Protein AF-A0A820P0N3-F1 (afdb_monomer)

Organism: NCBI:txid392033

Mean predicted aligned error: 13.95 Å

Nearest PDB structures (foldseek):
  6dww-assembly1_A  TM=9.490E-01  e=7.074E-04  Musca domestica
  2bw3-assembly1_B-2  TM=9.538E-01  e=9.390E-04  Musca domestica
  4d1q-assembly1_A-2  TM=9.540E-01  e=1.654E-03  Musca domestica
  2bw3-assembly1_A  TM=9.750E-01  e=3.605E-03  Musca domestica

Foldseek 3Di:
DDDDDDDDDDDDPDPDPPPDDVVVVVPDPPPDPDDVVVVVVVVVVLVCCCVVVVHDSCVCVDPVNVVVVVVVVVCCVVVNDPDDVVVVDDDVVVVVVPDD

InterPro domains:
  IPR018473 Hermes trasposase, DNA-binding domain [PF10683] (39-94)

Solvent-accessible surface area (backbone atoms only — not comparable to full-atom values): 6672 Å² total; per-residue (Å²): 136,86,80,81,81,81,78,88,74,77,86,74,92,62,81,78,74,77,75,74,56,72,67,79,76,50,77,70,82,70,84,78,76,78,52,69,71,55,54,52,52,50,52,55,48,51,53,48,51,25,66,76,70,73,43,64,78,65,53,73,73,33,68,69,47,51,53,50,50,52,53,52,51,50,47,39,72,74,70,42,87,84,63,61,62,79,78,73,49,77,57,70,70,57,54,70,74,66,69,128

Radius of gyration: 27.06 Å; Cα contacts (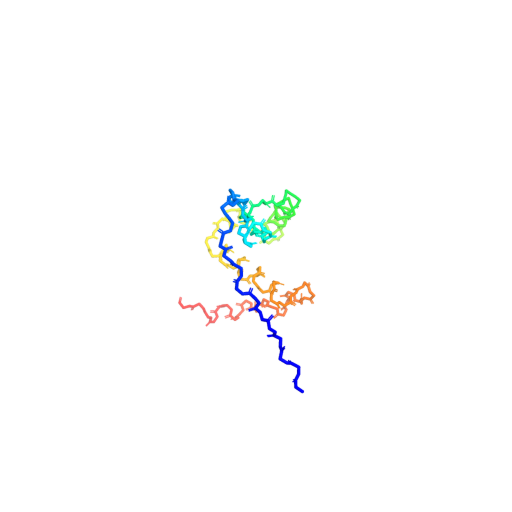8 Å, |Δi|>4): 18; chains: 1; bounding box: 73×29×67 Å

Structure (mmCIF, N/CA/C/O backbone):
data_AF-A0A820P0N3-F1
#
_entry.id   AF-A0A820P0N3-F1
#
loop_
_atom_site.group_PDB
_atom_site.id
_atom_site.type_symbol
_atom_site.label_atom_id
_atom_site.label_alt_id
_atom_site.label_comp_id
_atom_site.label_asym_id
_atom_site.label_entity_id
_atom_site.label_seq_id
_atom_site.pdbx_PDB_ins_code
_atom_site.Cartn_x
_atom_site.Cartn_y
_atom_site.Cartn_z
_atom_site.occupancy
_atom_site.B_iso_or_equiv
_atom_site.auth_seq_id
_atom_site.auth_comp_id
_atom_site.auth_asym_id
_atom_site.auth_atom_id
_atom_site.pdbx_PDB_model_num
ATOM 1 N N . MET A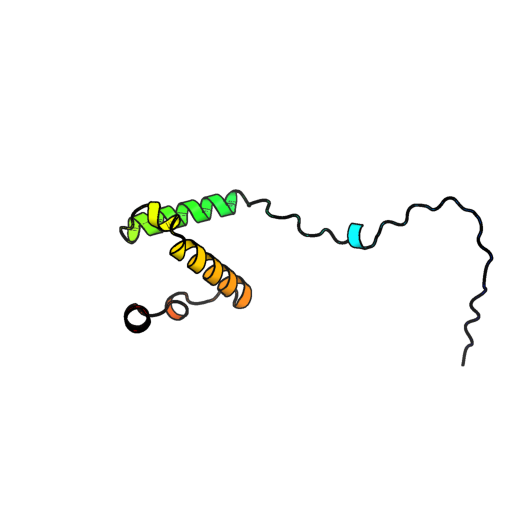 1 1 ? -35.008 9.530 55.395 1.00 44.59 1 MET A N 1
ATOM 2 C CA . MET A 1 1 ? -35.049 8.357 54.496 1.00 44.59 1 MET A CA 1
ATOM 3 C C . MET A 1 1 ? -36.428 8.302 53.863 1.00 44.59 1 MET A C 1
ATOM 5 O O . MET A 1 1 ? -37.377 7.867 54.498 1.00 44.59 1 MET A O 1
ATOM 9 N N . THR A 1 2 ? -36.577 8.871 52.670 1.00 49.28 2 THR A N 1
ATOM 10 C CA . THR A 1 2 ? -37.851 8.895 51.944 1.00 49.28 2 THR A CA 1
ATOM 11 C C . THR A 1 2 ? -38.047 7.557 51.239 1.00 49.28 2 THR A C 1
ATOM 13 O O . THR A 1 2 ? -37.331 7.223 50.300 1.00 49.28 2 THR A O 1
ATOM 16 N N . HIS A 1 3 ? -38.996 6.763 51.730 1.00 50.50 3 HIS A N 1
ATOM 17 C CA . HIS A 1 3 ? -39.395 5.511 51.099 1.00 50.50 3 HIS A CA 1
ATOM 18 C C . HIS A 1 3 ? -40.172 5.825 49.817 1.00 50.50 3 HIS A C 1
ATOM 20 O O . HIS A 1 3 ? -41.305 6.300 49.868 1.00 50.50 3 HIS A O 1
ATOM 26 N N . HIS A 1 4 ? -39.565 5.576 48.657 1.00 56.34 4 HIS A N 1
ATOM 27 C CA . HIS A 1 4 ? -40.274 5.651 47.384 1.00 56.34 4 HIS A CA 1
ATOM 28 C C . HIS A 1 4 ? -41.178 4.424 47.236 1.00 56.34 4 HIS A C 1
ATOM 30 O O . HIS A 1 4 ? -40.712 3.299 47.067 1.00 56.34 4 HIS A O 1
ATOM 36 N N . ASN A 1 5 ? -42.487 4.652 47.340 1.00 59.81 5 ASN A N 1
ATOM 37 C CA . ASN A 1 5 ? -43.510 3.623 47.228 1.00 59.81 5 ASN A CA 1
ATOM 38 C C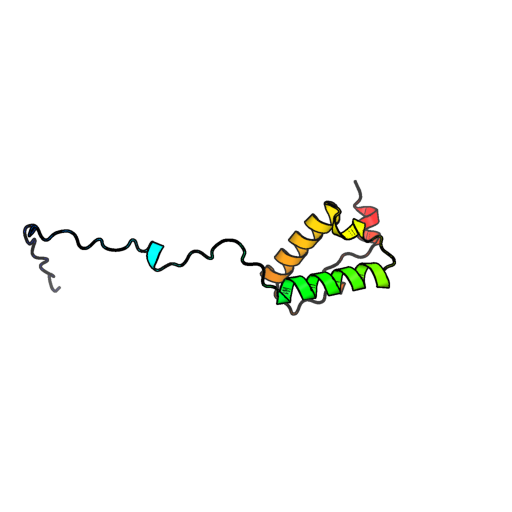 . ASN A 1 5 ? -43.830 3.388 45.741 1.00 59.81 5 ASN A C 1
ATOM 40 O O . ASN A 1 5 ? -44.532 4.182 45.115 1.00 59.81 5 ASN A O 1
ATOM 44 N N . CYS A 1 6 ? -43.275 2.328 45.151 1.00 52.19 6 CYS A N 1
ATOM 45 C CA . CYS A 1 6 ? -43.576 1.949 43.773 1.00 52.19 6 CYS A CA 1
ATOM 46 C C . CYS A 1 6 ? -44.876 1.128 43.751 1.00 52.19 6 CYS A C 1
ATOM 48 O O . CYS A 1 6 ? -44.900 -0.032 44.168 1.00 52.19 6 CYS A O 1
ATOM 50 N N . SER A 1 7 ? -45.973 1.751 43.310 1.00 55.66 7 SER A N 1
ATOM 51 C CA . SER A 1 7 ? -47.289 1.111 43.216 1.00 55.66 7 SER A CA 1
ATOM 52 C C . SER A 1 7 ? -47.314 0.080 42.083 1.00 55.66 7 SER A C 1
ATOM 54 O O . SER A 1 7 ? -47.081 0.409 40.918 1.00 55.66 7 SER A O 1
ATOM 56 N N . LYS A 1 8 ? -47.609 -1.181 42.415 1.00 54.25 8 LYS A N 1
ATOM 57 C CA . LYS A 1 8 ? -47.796 -2.273 41.448 1.00 54.25 8 LYS A CA 1
ATOM 58 C C . LYS A 1 8 ? -49.167 -2.136 40.775 1.00 54.25 8 LYS A C 1
ATOM 60 O O . LYS A 1 8 ? -50.148 -2.705 41.250 1.00 54.25 8 LYS A O 1
ATOM 65 N N . ASN A 1 9 ? -49.247 -1.403 39.668 1.00 56.47 9 ASN A N 1
ATOM 66 C CA . ASN A 1 9 ? -50.454 -1.390 38.837 1.00 56.47 9 ASN A CA 1
ATOM 67 C C . ASN A 1 9 ? -50.570 -2.697 38.023 1.00 56.47 9 ASN A C 1
ATOM 69 O O . ASN A 1 9 ? -49.600 -3.152 37.418 1.00 56.47 9 ASN A O 1
ATOM 73 N N . LYS A 1 10 ? -51.769 -3.303 38.033 1.00 57.53 10 LYS A N 1
ATOM 74 C CA . LYS A 1 10 ? -52.156 -4.478 37.224 1.00 57.53 10 LYS A CA 1
ATOM 75 C C . LYS A 1 10 ? -52.029 -4.179 35.717 1.00 57.53 10 LYS A C 1
ATOM 77 O O . LYS A 1 10 ? -52.200 -3.023 35.328 1.00 57.53 10 LYS A O 1
ATOM 82 N N . PRO A 1 11 ? -51.784 -5.191 34.859 1.00 49.59 11 PRO A N 1
ATOM 83 C CA . PRO A 1 11 ? -51.577 -4.956 33.439 1.00 49.59 11 PRO A CA 1
ATOM 84 C C . PRO A 1 11 ? -52.908 -4.581 32.780 1.00 49.59 11 PRO A C 1
ATOM 86 O O . PRO A 1 11 ? -53.829 -5.392 32.696 1.00 49.59 11 PRO A O 1
ATOM 89 N N . VAL A 1 12 ? -53.007 -3.336 32.319 1.00 51.00 12 VAL A N 1
ATOM 90 C CA . VAL A 1 12 ? -54.016 -2.930 31.341 1.00 51.00 12 VAL A CA 1
ATOM 91 C C . VAL A 1 12 ? -53.604 -3.556 30.013 1.00 51.00 12 VAL A C 1
ATOM 93 O O . VAL A 1 12 ? -52.482 -3.354 29.548 1.00 51.00 12 VAL A O 1
ATOM 96 N N . ALA A 1 13 ? -54.499 -4.350 29.427 1.00 53.91 13 ALA A N 1
ATOM 97 C CA . ALA A 1 13 ? -54.349 -4.909 28.091 1.00 53.91 13 ALA A CA 1
ATOM 98 C C . ALA A 1 13 ? -54.486 -3.789 27.049 1.00 53.91 13 ALA A C 1
ATOM 100 O O . ALA A 1 13 ? -55.509 -3.646 26.387 1.00 53.91 13 ALA A O 1
ATOM 101 N N . THR A 1 14 ? -53.449 -2.966 26.933 1.00 53.47 14 THR A N 1
ATOM 102 C CA . THR A 1 14 ? -53.264 -2.062 25.805 1.00 53.47 14 THR A CA 1
ATOM 103 C C . THR A 1 14 ? -52.355 -2.785 24.830 1.00 53.47 14 THR A C 1
ATOM 105 O O . THR A 1 14 ? -51.236 -3.161 25.182 1.00 53.47 14 THR A O 1
ATOM 108 N N . THR A 1 15 ? -52.862 -3.021 23.622 1.00 62.00 15 THR A N 1
ATOM 109 C CA . THR A 1 15 ? -52.133 -3.528 22.456 1.00 62.00 15 THR A CA 1
ATOM 110 C C . THR A 1 15 ? -50.691 -3.016 22.482 1.00 62.00 15 THR A C 1
ATOM 112 O O . THR A 1 15 ? -50.508 -1.797 22.559 1.00 62.00 15 THR A O 1
ATOM 115 N N . PRO A 1 16 ? -49.663 -3.885 22.475 1.00 51.91 16 PRO A N 1
ATOM 116 C CA . PRO A 1 16 ? -48.300 -3.427 22.667 1.00 51.91 16 PRO A CA 1
ATOM 117 C C . PRO A 1 16 ? -47.934 -2.541 21.482 1.00 51.91 16 PRO A C 1
ATOM 119 O O . PRO A 1 16 ? -47.760 -3.022 20.359 1.00 51.91 16 PRO A O 1
ATOM 122 N N . SER A 1 17 ? -47.819 -1.231 21.723 1.00 61.44 17 SER A N 1
ATOM 123 C CA . SER A 1 17 ? -47.055 -0.388 20.819 1.00 61.44 17 SER A CA 1
ATOM 124 C C . SER A 1 17 ? -45.665 -1.007 20.816 1.00 61.44 17 SER A C 1
ATOM 126 O O . SER A 1 17 ? -45.034 -1.191 21.857 1.00 61.44 17 SER A O 1
ATOM 128 N N . ARG A 1 18 ? -45.267 -1.521 19.654 1.00 69.44 18 ARG A N 1
ATOM 129 C CA . ARG A 1 18 ? -44.043 -2.294 19.485 1.00 69.44 18 ARG A CA 1
ATOM 130 C C . ARG A 1 18 ? -42.877 -1.372 19.827 1.00 69.44 18 ARG A C 1
ATOM 132 O O . ARG A 1 18 ? -42.424 -0.611 18.973 1.00 69.44 18 ARG A O 1
ATOM 139 N N . GLN A 1 19 ? -42.452 -1.384 21.088 1.00 75.38 19 GLN A N 1
ATOM 140 C CA . GLN A 1 19 ? -41.351 -0.565 21.559 1.00 75.38 19 GLN A CA 1
ATOM 141 C C . GLN A 1 19 ? -40.140 -0.986 20.737 1.00 75.38 19 GLN A C 1
ATOM 143 O O . GLN A 1 19 ? -39.766 -2.163 20.717 1.00 75.38 19 GLN A O 1
ATOM 148 N N . ARG A 1 20 ? -39.612 -0.057 19.936 1.00 77.31 20 ARG A N 1
ATOM 149 C CA . ARG A 1 20 ? -38.512 -0.397 19.043 1.00 77.31 20 ARG A CA 1
ATOM 150 C C . ARG A 1 20 ? -37.318 -0.790 19.910 1.00 77.31 20 ARG A C 1
ATOM 152 O O . ARG A 1 20 ? -37.024 -0.117 20.897 1.00 77.31 20 ARG A O 1
ATOM 159 N N . ALA A 1 21 ? -36.653 -1.887 19.556 1.00 84.00 21 ALA A N 1
ATOM 160 C CA . ALA A 1 21 ? -35.443 -2.311 20.249 1.00 84.00 21 ALA A CA 1
ATOM 161 C C . ALA A 1 21 ? -34.421 -1.164 20.245 1.00 84.00 21 ALA A C 1
ATOM 163 O O . ALA A 1 21 ? -34.341 -0.425 19.263 1.00 84.00 21 ALA A O 1
ATOM 164 N N . ILE A 1 22 ? -33.621 -1.014 21.304 1.00 77.50 22 ILE A N 1
ATOM 165 C CA . ILE A 1 22 ? -32.594 0.046 21.397 1.00 77.50 22 ILE A CA 1
ATOM 166 C C . ILE A 1 22 ? -31.655 0.015 20.177 1.00 77.50 22 ILE A C 1
ATOM 168 O O . ILE A 1 22 ? -31.277 1.061 19.655 1.00 77.50 22 ILE A O 1
ATOM 172 N N . SER A 1 23 ? -31.390 -1.179 19.635 1.00 73.62 23 SER A N 1
ATOM 173 C CA . SER A 1 23 ? -30.644 -1.390 18.388 1.00 73.62 23 SER A CA 1
ATOM 174 C C . SER A 1 23 ? -31.203 -0.647 17.170 1.00 73.62 23 SER A C 1
ATOM 176 O O . SER A 1 23 ? -30.463 -0.390 16.234 1.00 73.62 23 SER A O 1
ATOM 178 N N . SER A 1 24 ? -32.482 -0.270 17.163 1.00 77.06 24 SER A N 1
ATOM 179 C CA . SER A 1 24 ? -33.085 0.526 16.084 1.00 77.06 24 SER A CA 1
ATOM 180 C C . SER A 1 24 ? -32.725 2.015 16.132 1.00 77.06 24 SER A C 1
ATOM 182 O O . SER A 1 24 ? -32.902 2.707 15.133 1.00 77.06 24 SER A O 1
ATOM 184 N N . TYR A 1 25 ? -32.240 2.506 17.276 1.00 77.19 25 TYR A N 1
ATOM 185 C CA . TYR A 1 25 ? -31.724 3.868 17.448 1.00 77.19 25 TYR A CA 1
ATOM 186 C C . TYR A 1 25 ? -30.201 3.920 17.288 1.00 77.19 25 TYR A C 1
ATOM 188 O O . T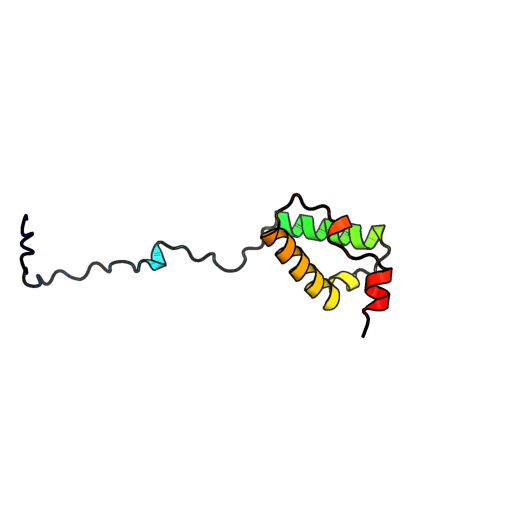YR A 1 25 ? -29.643 4.970 16.982 1.00 77.19 25 TYR A O 1
ATOM 196 N N . CYS A 1 26 ? -29.527 2.782 17.465 1.00 73.19 26 CYS A N 1
ATOM 197 C CA . CYS A 1 26 ? -28.117 2.619 17.152 1.00 73.19 26 CYS A CA 1
ATOM 198 C C . CYS A 1 26 ? -27.988 2.159 15.700 1.00 73.19 26 CYS A C 1
ATOM 200 O O . CYS A 1 26 ? -28.002 0.962 15.424 1.00 73.19 26 CYS A O 1
ATOM 202 N N . THR A 1 27 ? -27.860 3.098 14.763 1.00 67.44 27 THR A N 1
ATOM 203 C CA . THR A 1 27 ? -27.493 2.774 13.382 1.00 67.44 27 THR A CA 1
ATOM 204 C C . THR A 1 27 ? -26.158 2.035 13.416 1.00 67.44 27 THR A C 1
ATOM 206 O O . THR A 1 27 ? -25.108 2.650 13.600 1.00 67.44 27 THR A O 1
ATOM 209 N N . GLN A 1 28 ? -26.177 0.706 13.292 1.00 64.25 28 GLN A N 1
ATOM 210 C CA . GLN A 1 28 ? -24.948 -0.026 13.024 1.00 64.25 28 GLN A CA 1
ATOM 211 C C . GLN A 1 28 ? -24.393 0.543 11.714 1.00 64.25 28 GLN A C 1
ATOM 213 O O . GLN A 1 28 ? -25.168 0.664 10.759 1.00 64.25 28 GLN A O 1
ATOM 218 N N . PRO A 1 29 ? -23.113 0.954 11.649 1.00 60.81 29 PRO A N 1
ATOM 219 C CA . PRO A 1 29 ? -22.529 1.393 10.395 1.00 60.81 29 PRO A CA 1
ATOM 220 C C . PRO A 1 29 ? -22.664 0.234 9.411 1.00 60.81 29 PRO A C 1
ATOM 222 O O . PRO A 1 29 ? -22.006 -0.796 9.544 1.00 60.81 29 PRO A O 1
ATOM 225 N N . SER A 1 30 ? -23.597 0.376 8.470 1.00 55.97 30 SER A N 1
ATOM 226 C CA . SER A 1 30 ? -23.811 -0.597 7.413 1.00 55.97 30 SER A CA 1
ATOM 227 C C . SER A 1 30 ? -22.489 -0.767 6.685 1.00 55.97 30 SER A C 1
ATOM 229 O O . SER A 1 30 ? -21.892 0.228 6.264 1.00 55.97 30 SER A O 1
ATOM 231 N N . SER A 1 31 ? -22.044 -2.012 6.562 1.00 56.44 31 SER A N 1
ATOM 232 C CA . SER A 1 31 ? -20.885 -2.409 5.776 1.00 56.44 31 SER A CA 1
ATOM 233 C C . SER A 1 31 ? -20.790 -1.608 4.471 1.00 56.44 31 SER A C 1
ATOM 235 O O . SER A 1 31 ? -21.687 -1.657 3.629 1.00 56.44 31 SER A O 1
ATOM 237 N N . SER A 1 32 ? -19.694 -0.852 4.367 1.00 55.81 32 SER A N 1
ATOM 238 C CA . SER A 1 32 ? -19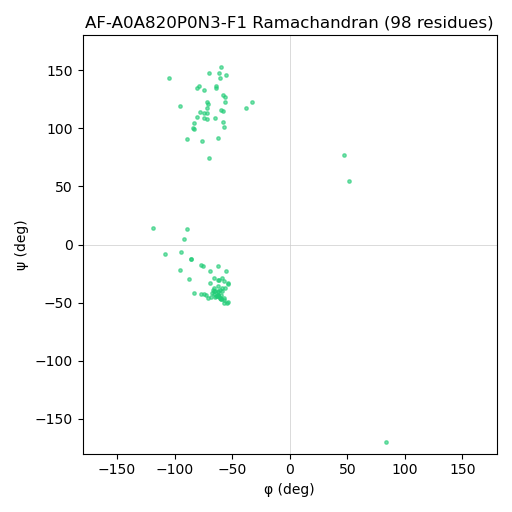.029 -0.410 3.137 1.00 55.81 32 SER A CA 1
ATOM 239 C C . SER A 1 32 ? -19.921 0.168 2.031 1.00 55.81 32 SER A C 1
ATOM 241 O O . SER A 1 32 ? -20.103 -0.443 0.980 1.00 55.81 32 SER A O 1
ATOM 243 N N . LYS A 1 33 ? -20.375 1.414 2.188 1.00 59.12 33 LYS A N 1
ATOM 244 C CA . LYS A 1 33 ? -20.481 2.285 1.009 1.00 59.12 33 LYS A CA 1
ATOM 245 C C . LYS A 1 33 ? -19.101 2.877 0.774 1.00 59.12 33 LYS A C 1
ATOM 247 O O . LYS A 1 33 ? -18.693 3.793 1.484 1.00 59.12 33 LYS A O 1
ATOM 252 N N . GLU A 1 34 ? -18.360 2.299 -0.167 1.00 62.31 34 GLU A N 1
ATOM 253 C CA . GLU A 1 34 ? -17.099 2.882 -0.613 1.00 62.31 34 GLU A CA 1
ATOM 254 C C . GLU A 1 34 ? -17.374 4.313 -1.091 1.00 62.31 34 GLU A C 1
ATOM 256 O O . GLU A 1 34 ? -18.248 4.549 -1.924 1.00 62.31 34 GLU A O 1
ATOM 261 N N . CYS A 1 35 ? -16.688 5.291 -0.502 1.00 79.81 35 CYS A N 1
ATOM 262 C CA . CYS A 1 35 ? -16.839 6.684 -0.897 1.00 79.81 35 CYS A CA 1
ATOM 263 C C . CYS A 1 35 ? -16.173 6.864 -2.273 1.00 79.81 35 CYS A C 1
ATOM 265 O O . CYS A 1 35 ? -14.952 6.694 -2.354 1.00 79.81 35 CYS A O 1
ATOM 267 N N . PRO A 1 36 ? -16.906 7.241 -3.342 1.00 86.69 36 PRO A N 1
ATOM 268 C CA . PRO A 1 36 ? -16.338 7.338 -4.692 1.00 86.69 36 PRO A CA 1
ATOM 269 C C . PRO A 1 36 ? -15.137 8.290 -4.777 1.00 86.69 36 PRO A C 1
ATOM 271 O O . PRO A 1 36 ? -14.192 8.068 -5.530 1.00 86.69 36 PRO A O 1
ATOM 274 N N . LEU A 1 37 ? -15.133 9.340 -3.948 1.00 90.50 37 LEU A N 1
ATOM 275 C CA . LEU A 1 37 ? -14.009 10.271 -3.838 1.00 90.50 37 LEU A CA 1
ATOM 276 C C . LEU A 1 37 ? -12.751 9.602 -3.271 1.00 90.50 37 LEU A C 1
ATOM 278 O O . LEU A 1 37 ? -11.645 9.912 -3.709 1.00 90.50 37 LEU A O 1
ATOM 282 N N . ILE A 1 38 ? -12.907 8.694 -2.305 1.00 90.62 38 ILE A N 1
ATOM 283 C CA . ILE A 1 38 ? -11.788 7.952 -1.717 1.00 90.62 38 ILE A CA 1
ATOM 284 C C . ILE A 1 38 ? -11.252 6.949 -2.734 1.00 90.62 38 ILE A C 1
ATOM 286 O O . ILE A 1 38 ? -10.047 6.929 -2.958 1.00 90.62 38 ILE A O 1
ATOM 290 N N . GLN A 1 39 ? -12.126 6.193 -3.405 1.00 92.50 39 GLN A N 1
ATOM 291 C CA . GLN A 1 39 ? -11.719 5.265 -4.468 1.00 92.50 39 GLN A CA 1
ATOM 292 C C . GLN A 1 39 ? -10.876 5.974 -5.531 1.00 92.50 39 GLN A C 1
ATOM 294 O O . GLN A 1 39 ? -9.772 5.531 -5.826 1.00 92.50 39 GLN A O 1
ATOM 299 N N . LYS A 1 40 ? -11.343 7.127 -6.031 1.00 96.19 40 LYS A N 1
ATOM 300 C CA . LYS A 1 40 ? -10.603 7.923 -7.018 1.00 96.19 40 LYS A CA 1
ATOM 301 C C . LYS A 1 40 ? -9.207 8.315 -6.520 1.00 96.19 40 LYS A C 1
ATOM 303 O O . LYS A 1 40 ? -8.232 8.150 -7.247 1.00 96.19 40 LYS A O 1
ATOM 308 N N . ARG A 1 41 ? -9.097 8.793 -5.275 1.00 95.75 41 ARG A N 1
ATOM 309 C CA . ARG A 1 41 ? -7.803 9.153 -4.667 1.00 95.75 41 ARG A CA 1
ATOM 310 C C . ARG A 1 41 ? -6.869 7.951 -4.541 1.00 95.75 41 ARG A C 1
ATOM 312 O O . ARG A 1 41 ? -5.677 8.089 -4.798 1.00 95.75 41 ARG A O 1
ATOM 319 N N . ILE A 1 42 ? -7.399 6.787 -4.165 1.00 96.00 42 ILE A N 1
ATOM 320 C CA . ILE A 1 42 ? -6.621 5.546 -4.093 1.00 96.00 42 ILE A CA 1
ATOM 321 C C . ILE A 1 42 ? -6.143 5.134 -5.486 1.00 96.00 42 ILE A C 1
ATOM 323 O O . ILE A 1 42 ? -4.962 4.846 -5.648 1.00 96.00 42 ILE A O 1
ATOM 327 N N . THR A 1 43 ? -7.002 5.186 -6.506 1.00 97.38 43 THR A N 1
ATOM 328 C CA . THR A 1 43 ? -6.607 4.901 -7.893 1.00 97.38 43 THR A CA 1
ATOM 329 C C . THR A 1 43 ? -5.473 5.817 -8.352 1.00 97.38 43 THR A C 1
ATOM 331 O O . THR A 1 43 ? -4.466 5.332 -8.862 1.00 97.38 43 THR A O 1
ATOM 334 N N . GLU A 1 44 ? -5.584 7.128 -8.128 1.00 98.12 44 GLU A N 1
ATOM 335 C CA . GLU A 1 44 ? -4.528 8.091 -8.470 1.00 98.12 44 GLU A CA 1
ATOM 336 C C . GLU A 1 44 ? -3.214 7.809 -7.722 1.00 98.12 44 GLU A C 1
ATOM 338 O O . GLU A 1 44 ? -2.133 7.929 -8.303 1.00 98.12 44 GLU A O 1
ATOM 343 N N . ALA A 1 45 ? -3.290 7.410 -6.448 1.00 97.44 45 ALA A N 1
ATOM 344 C CA . ALA A 1 45 ? -2.123 7.026 -5.660 1.00 97.44 45 ALA A CA 1
ATOM 345 C C . ALA A 1 45 ? -1.459 5.748 -6.198 1.00 97.44 45 ALA A C 1
ATOM 347 O O . ALA A 1 45 ? -0.238 5.717 -6.333 1.00 97.44 45 ALA A O 1
ATOM 348 N N . CYS A 1 46 ? -2.240 4.730 -6.572 1.00 98.00 46 CYS A N 1
ATOM 349 C CA . CYS A 1 46 ? -1.730 3.507 -7.195 1.00 98.00 46 CYS A CA 1
ATOM 350 C C . CYS A 1 46 ? -1.047 3.792 -8.538 1.00 98.00 46 CYS A C 1
ATOM 352 O O . CYS A 1 46 ? 0.045 3.287 -8.781 1.00 98.00 46 CYS A O 1
ATOM 354 N N . VAL A 1 47 ? -1.636 4.646 -9.383 1.00 98.25 47 VAL A N 1
ATOM 355 C CA . VAL A 1 47 ? -1.015 5.048 -10.657 1.00 98.25 47 VAL A CA 1
ATOM 356 C C . VAL A 1 47 ? 0.331 5.731 -10.413 1.00 98.25 47 VAL A C 1
ATOM 358 O O . VAL A 1 47 ? 1.315 5.387 -11.065 1.00 98.25 47 VAL A O 1
ATOM 361 N N . LYS A 1 48 ? 0.402 6.661 -9.452 1.00 98.44 48 LYS A N 1
ATOM 362 C CA . LYS A 1 48 ? 1.658 7.338 -9.093 1.00 98.44 48 LYS A CA 1
ATOM 363 C C . LYS A 1 48 ? 2.698 6.368 -8.546 1.00 98.44 48 LYS A C 1
ATOM 365 O O . LYS A 1 48 ? 3.841 6.441 -8.973 1.00 98.44 48 LYS A O 1
ATOM 370 N N . TYR A 1 49 ? 2.302 5.461 -7.657 1.00 97.81 49 TYR A N 1
ATOM 371 C CA . TYR A 1 49 ? 3.175 4.411 -7.136 1.00 97.81 49 TYR A CA 1
ATOM 372 C C . TYR A 1 49 ? 3.797 3.591 -8.272 1.00 97.81 49 TYR A C 1
ATOM 374 O O . TYR A 1 49 ? 5.016 3.470 -8.346 1.00 97.81 49 TYR A O 1
ATOM 382 N N . CYS A 1 50 ? 2.985 3.101 -9.213 1.00 98.06 50 CYS A N 1
ATOM 383 C CA . CYS A 1 50 ? 3.501 2.312 -10.329 1.00 98.06 50 CYS A CA 1
ATOM 384 C C . CYS A 1 50 ? 4.399 3.130 -11.268 1.00 98.06 50 CYS A C 1
ATOM 386 O O . CYS A 1 50 ? 5.430 2.628 -11.711 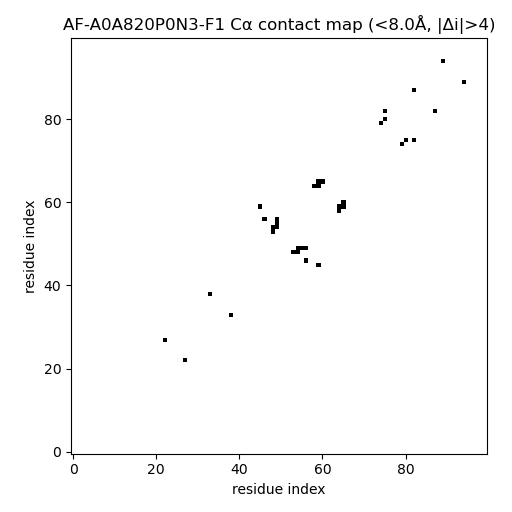1.00 98.06 50 CYS A O 1
ATOM 388 N N . ALA A 1 51 ? 4.035 4.382 -11.552 1.00 98.19 51 ALA A N 1
ATOM 389 C CA . ALA A 1 51 ? 4.775 5.236 -12.477 1.00 98.19 51 ALA A CA 1
ATOM 390 C C . ALA A 1 51 ? 6.113 5.738 -11.906 1.00 98.19 51 ALA A C 1
ATOM 392 O O . ALA A 1 51 ? 7.114 5.733 -12.618 1.00 98.19 51 ALA A O 1
ATOM 393 N N . VAL A 1 52 ? 6.136 6.177 -10.644 1.00 98.44 52 VAL A N 1
ATOM 394 C CA . VAL A 1 52 ? 7.327 6.759 -10.002 1.00 98.44 52 VAL A CA 1
ATOM 395 C C . VAL A 1 52 ? 8.323 5.673 -9.607 1.00 98.44 52 VAL A C 1
ATOM 397 O O . VAL A 1 52 ? 9.515 5.819 -9.870 1.00 98.44 52 VAL A O 1
ATOM 400 N N . ASP A 1 53 ? 7.841 4.562 -9.048 1.00 97.94 53 ASP A N 1
ATOM 401 C CA . ASP A 1 53 ? 8.707 3.489 -8.544 1.00 97.94 53 ASP A CA 1
ATOM 402 C C . ASP A 1 53 ? 8.988 2.410 -9.606 1.00 97.94 53 ASP A C 1
ATOM 404 O O . ASP A 1 53 ? 9.602 1.385 -9.299 1.00 97.94 53 ASP A O 1
ATOM 408 N N . VAL A 1 54 ? 8.512 2.616 -10.842 1.00 98.06 54 VAL A N 1
ATOM 409 C CA . VAL A 1 54 ? 8.643 1.693 -11.984 1.00 98.06 54 VAL A CA 1
ATOM 410 C C . VAL A 1 54 ? 8.185 0.276 -11.603 1.00 98.06 54 VAL A C 1
ATOM 412 O O . VAL A 1 54 ? 8.920 -0.709 -11.706 1.00 98.06 54 VAL A O 1
ATOM 415 N N . ARG A 1 55 ? 6.950 0.168 -11.100 1.00 97.50 55 ARG A N 1
ATOM 416 C CA . ARG A 1 55 ? 6.340 -1.105 -10.680 1.00 97.50 55 ARG A CA 1
ATOM 417 C C . ARG A 1 55 ? 5.295 -1.579 -11.693 1.00 97.50 55 ARG A C 1
ATOM 419 O O . ARG A 1 55 ? 4.553 -0.749 -12.216 1.00 97.50 55 ARG A O 1
ATOM 426 N N . PRO A 1 56 ? 5.181 -2.899 -11.939 1.00 98.00 56 PRO A N 1
ATOM 427 C CA . PRO A 1 56 ? 4.103 -3.445 -12.763 1.00 98.00 56 PRO A CA 1
ATOM 428 C C . PRO A 1 56 ? 2.744 -3.146 -12.123 1.00 98.00 56 PRO A C 1
ATOM 430 O O . PRO A 1 56 ? 2.632 -3.127 -10.893 1.00 98.00 56 PRO A O 1
ATOM 433 N N . PHE A 1 57 ? 1.699 -2.942 -12.925 1.00 97.31 57 PHE A N 1
ATOM 434 C CA . PHE A 1 57 ? 0.365 -2.621 -12.405 1.00 97.31 57 PHE A CA 1
ATOM 435 C C . PHE A 1 57 ? -0.204 -3.751 -11.543 1.00 97.31 57 PHE A C 1
ATOM 437 O O . PHE A 1 57 ? -0.884 -3.501 -10.555 1.00 97.31 57 PHE A O 1
ATOM 444 N N . GLU A 1 58 ? 0.161 -4.994 -11.838 1.00 97.25 58 GLU A N 1
ATOM 445 C CA . GLU A 1 58 ? -0.213 -6.190 -11.088 1.00 97.25 58 GLU A CA 1
ATOM 446 C C . GLU A 1 58 ? 0.307 -6.168 -9.641 1.00 97.25 58 GLU A C 1
ATOM 448 O O . GLU A 1 58 ? -0.230 -6.873 -8.786 1.00 97.25 58 GLU A O 1
ATOM 453 N N . SER A 1 59 ? 1.305 -5.331 -9.325 1.00 96.62 59 SER A N 1
ATOM 454 C CA . SER A 1 59 ? 1.839 -5.190 -7.963 1.00 96.62 59 SER A CA 1
ATOM 455 C C . SER A 1 59 ? 0.764 -4.829 -6.932 1.00 96.62 59 SER A C 1
ATOM 457 O O . SER A 1 59 ? 0.785 -5.370 -5.826 1.00 96.62 59 SER A O 1
ATOM 459 N N . VAL A 1 60 ? -0.220 -3.993 -7.293 1.00 96.62 60 VAL A N 1
ATOM 460 C CA . VAL A 1 60 ? -1.298 -3.587 -6.370 1.00 96.62 60 VAL A CA 1
ATOM 461 C C . VAL A 1 60 ? -2.339 -4.690 -6.148 1.00 96.62 60 VAL A C 1
ATOM 463 O O . VAL A 1 60 ? -3.077 -4.660 -5.163 1.00 96.62 60 VAL A O 1
ATOM 466 N N . ALA A 1 61 ? -2.390 -5.684 -7.041 1.00 96.75 61 ALA A N 1
ATOM 467 C CA . ALA A 1 61 ? -3.240 -6.863 -6.907 1.00 96.75 61 ALA A CA 1
ATOM 468 C C . ALA A 1 61 ? -2.582 -7.977 -6.069 1.00 96.75 61 ALA A C 1
ATOM 470 O O . ALA A 1 61 ? -3.260 -8.920 -5.662 1.00 96.75 61 ALA A O 1
ATOM 471 N N . GLY A 1 62 ? -1.278 -7.877 -5.785 1.00 97.12 62 GLY A N 1
ATOM 472 C CA . GLY A 1 62 ? -0.543 -8.868 -5.005 1.00 97.12 62 GLY A CA 1
ATOM 473 C C . GLY A 1 62 ? -1.039 -8.976 -3.559 1.00 97.12 62 GLY A C 1
ATOM 474 O O . GLY A 1 62 ? -1.235 -7.974 -2.869 1.00 97.12 62 GLY A O 1
ATOM 475 N N . THR A 1 63 ? -1.175 -10.206 -3.058 1.00 97.12 63 THR A N 1
ATOM 476 C CA . THR A 1 63 ? -1.631 -10.480 -1.681 1.00 97.12 63 THR A CA 1
ATOM 477 C C . THR A 1 63 ? -0.725 -9.843 -0.625 1.00 97.12 63 THR A C 1
ATOM 479 O O . THR A 1 63 ? -1.218 -9.313 0.370 1.00 97.12 63 THR A O 1
ATOM 482 N N . GLY A 1 64 ? 0.591 -9.819 -0.862 1.00 96.75 64 GLY A N 1
ATOM 483 C CA . GLY A 1 64 ? 1.557 -9.137 0.003 1.00 96.75 64 GLY A CA 1
ATOM 484 C C . GLY A 1 64 ? 1.295 -7.631 0.115 1.00 96.75 64 GLY A C 1
ATOM 485 O O . GLY A 1 64 ? 1.237 -7.101 1.223 1.00 96.75 64 GLY A O 1
ATOM 486 N N . PHE A 1 65 ? 1.047 -6.955 -1.013 1.00 96.88 65 PHE A N 1
ATOM 487 C CA . PHE A 1 65 ? 0.711 -5.529 -1.029 1.00 96.88 65 PHE A CA 1
ATOM 488 C C . PHE A 1 65 ? -0.616 -5.253 -0.313 1.00 96.88 65 PHE A C 1
ATOM 490 O O . PHE A 1 65 ? -0.694 -4.348 0.513 1.00 96.88 65 PHE A O 1
ATOM 497 N N . GLN A 1 66 ? -1.649 -6.063 -0.560 1.00 97.06 66 GLN A N 1
ATOM 498 C CA . GLN A 1 66 ? -2.945 -5.908 0.109 1.00 97.06 66 GLN A CA 1
ATOM 499 C C . GLN A 1 66 ? -2.845 -6.094 1.629 1.00 97.06 66 GLN A C 1
ATOM 501 O O . GLN A 1 66 ? -3.475 -5.355 2.389 1.00 97.06 66 GLN A O 1
ATOM 506 N N . ASN A 1 67 ? -2.047 -7.058 2.091 1.00 97.69 67 ASN A N 1
ATOM 507 C CA . ASN A 1 67 ? -1.813 -7.270 3.517 1.00 97.69 67 ASN A CA 1
ATOM 508 C C . ASN A 1 67 ? -1.035 -6.107 4.142 1.00 97.69 67 ASN A C 1
ATOM 510 O O . ASN A 1 67 ? -1.417 -5.639 5.215 1.00 97.69 67 ASN A O 1
ATOM 514 N N . LEU A 1 68 ? -0.019 -5.582 3.453 1.00 96.50 68 LEU A N 1
ATOM 515 C CA . LEU A 1 68 ? 0.684 -4.369 3.872 1.00 96.50 68 LEU A CA 1
ATOM 516 C C . LEU A 1 68 ? -0.272 -3.170 3.965 1.00 96.50 68 LEU A C 1
ATOM 518 O O . LEU A 1 68 ? -0.294 -2.479 4.980 1.00 96.50 68 LEU A O 1
ATOM 522 N N . ALA A 1 69 ? -1.113 -2.952 2.952 1.00 96.31 69 ALA A N 1
ATOM 523 C CA . ALA A 1 69 ? -2.074 -1.852 2.927 1.00 96.31 69 ALA A CA 1
ATOM 524 C C . ALA A 1 69 ? -3.048 -1.905 4.116 1.00 96.31 69 ALA A C 1
ATOM 526 O O . ALA A 1 69 ? -3.314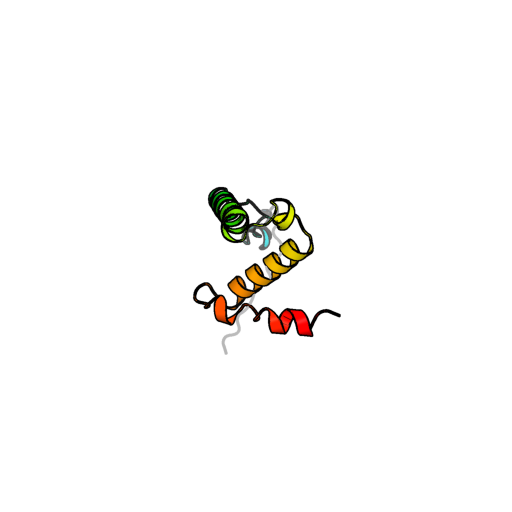 -0.877 4.736 1.00 96.31 69 ALA A O 1
ATOM 527 N N . LYS A 1 70 ? -3.525 -3.099 4.499 1.00 96.62 70 LYS A N 1
ATOM 528 C CA . LYS A 1 70 ? -4.355 -3.277 5.705 1.00 96.62 70 LYS A CA 1
ATOM 529 C C . LYS A 1 70 ? -3.625 -2.839 6.977 1.00 96.62 70 LYS A C 1
ATOM 531 O O . LYS A 1 70 ? -4.222 -2.152 7.803 1.00 96.62 70 LYS A O 1
ATOM 536 N N . GLN A 1 71 ? -2.346 -3.194 7.123 1.00 96.69 71 GLN A N 1
ATOM 537 C CA . GLN A 1 71 ? -1.539 -2.781 8.277 1.00 96.69 71 GLN A CA 1
ATOM 538 C C . GLN A 1 71 ? -1.302 -1.267 8.298 1.00 96.69 71 GLN A C 1
ATOM 540 O O . GLN A 1 71 ? -1.401 -0.649 9.354 1.00 96.69 71 GLN A O 1
ATOM 545 N N . LEU A 1 72 ? -1.076 -0.643 7.138 1.00 95.00 72 LEU A N 1
ATOM 546 C CA . LEU A 1 72 ? -0.933 0.813 7.032 1.00 95.00 72 LEU A CA 1
ATOM 547 C C . LEU A 1 72 ? -2.231 1.552 7.390 1.00 95.00 72 LEU A C 1
ATOM 549 O O . LEU A 1 72 ? -2.187 2.561 8.091 1.00 95.00 72 LEU A O 1
ATOM 553 N N . ILE A 1 73 ? -3.392 1.037 6.969 1.00 94.00 73 ILE A N 1
ATOM 554 C CA . ILE A 1 73 ? -4.702 1.584 7.359 1.00 94.00 73 ILE A CA 1
ATOM 555 C C . ILE A 1 73 ? -4.897 1.472 8.874 1.00 94.00 73 ILE A C 1
ATOM 557 O O . ILE A 1 73 ? -5.319 2.437 9.510 1.00 94.00 73 ILE A O 1
ATOM 561 N N . TYR A 1 74 ? -4.562 0.321 9.463 1.00 94.94 74 TYR A N 1
ATOM 562 C CA . TYR A 1 74 ? -4.632 0.122 10.910 1.00 94.94 74 TYR A CA 1
ATOM 563 C C . TYR A 1 74 ? -3.696 1.072 11.672 1.00 94.94 74 TYR A C 1
ATOM 565 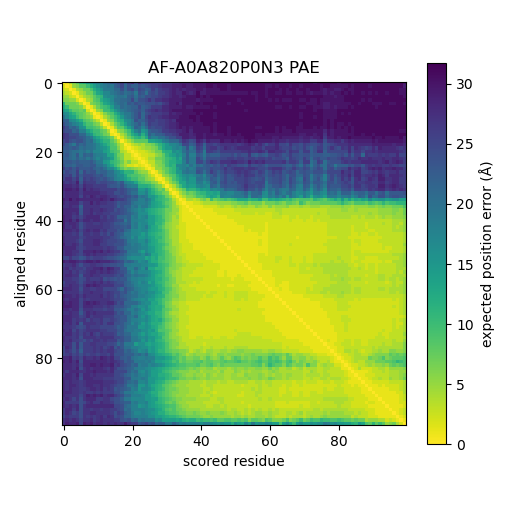O O . TYR A 1 74 ? -4.110 1.687 12.657 1.00 94.94 74 TYR A O 1
ATOM 573 N N . ALA A 1 75 ? -2.462 1.251 11.193 1.00 92.56 75 ALA A N 1
ATOM 574 C CA . ALA A 1 75 ? -1.513 2.202 11.763 1.00 92.56 75 ALA A CA 1
ATOM 575 C C . ALA A 1 75 ? -2.071 3.632 11.714 1.00 92.56 75 ALA A C 1
ATOM 577 O O . ALA A 1 75 ? -2.093 4.307 12.739 1.00 92.56 75 ALA A O 1
ATOM 578 N N . GLY A 1 76 ? -2.615 4.063 10.571 1.00 92.88 76 GLY A N 1
ATOM 579 C CA . GLY A 1 76 ? -3.254 5.375 10.433 1.00 92.88 76 GLY A CA 1
ATOM 580 C C . GLY A 1 76 ? -4.482 5.557 11.334 1.00 92.88 76 GLY A C 1
ATOM 581 O O . GLY A 1 76 ? -4.690 6.637 11.879 1.00 92.88 76 GLY A O 1
ATOM 582 N N . ALA A 1 77 ? -5.271 4.502 11.553 1.00 93.00 77 ALA A N 1
ATOM 583 C CA . ALA A 1 77 ? -6.394 4.531 12.490 1.00 93.00 77 ALA A CA 1
ATOM 584 C C . ALA A 1 77 ? -5.943 4.627 13.960 1.00 93.00 77 ALA A C 1
ATOM 586 O O . ALA A 1 77 ? -6.627 5.248 14.769 1.00 93.00 77 ALA A O 1
ATOM 587 N N . THR A 1 78 ? -4.800 4.027 14.300 1.00 93.69 78 THR A N 1
ATOM 588 C CA . THR A 1 78 ? -4.277 3.965 15.675 1.00 93.69 78 THR A CA 1
ATOM 589 C C . THR A 1 78 ? -3.509 5.228 16.060 1.00 93.69 78 THR A C 1
ATOM 591 O O . THR A 1 78 ? -3.630 5.724 17.176 1.00 93.69 78 THR A O 1
ATOM 594 N N . LEU A 1 79 ? -2.700 5.739 15.138 1.00 91.50 79 LEU A N 1
ATOM 595 C CA . LEU A 1 79 ? -1.715 6.790 15.387 1.00 91.50 79 LEU A CA 1
ATOM 596 C C . LEU A 1 79 ? -2.126 8.143 14.765 1.00 91.50 79 LEU A C 1
ATOM 598 O O . LEU A 1 79 ? -1.496 9.163 15.034 1.00 91.50 79 LEU A O 1
ATOM 602 N N . GLY A 1 80 ? -3.192 8.172 13.957 1.00 90.38 80 GLY A N 1
ATOM 603 C CA . GLY A 1 80 ? -3.688 9.372 13.283 1.00 90.38 80 GLY A CA 1
ATOM 604 C C . GLY A 1 80 ? -2.964 9.691 11.970 1.00 90.38 80 GLY A C 1
ATOM 605 O O . GLY A 1 80 ? -2.198 8.898 11.431 1.00 90.38 80 GLY A O 1
ATOM 606 N N . THR A 1 81 ? -3.227 10.876 11.413 1.00 86.38 81 THR A N 1
ATOM 607 C CA . THR A 1 81 ? -2.716 11.278 10.087 1.00 86.38 81 THR A CA 1
ATOM 608 C C . THR A 1 81 ? -1.418 12.085 10.129 1.00 86.38 81 THR A C 1
ATOM 610 O O . THR A 1 81 ? -0.870 12.395 9.0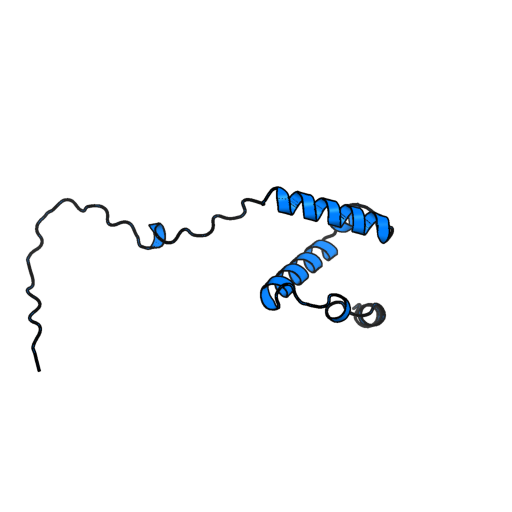78 1.00 86.38 81 THR A O 1
ATOM 613 N N . SER A 1 82 ? -0.931 12.462 11.312 1.00 87.75 82 SER A N 1
ATOM 614 C CA . SER A 1 82 ? 0.253 13.320 11.490 1.00 87.75 82 SER A CA 1
ATOM 615 C C . SER A 1 82 ? 1.574 12.547 11.577 1.00 87.75 82 SER A C 1
ATOM 617 O O . SER A 1 82 ? 2.582 13.101 12.005 1.00 87.75 82 SER A O 1
ATOM 619 N N . ILE A 1 83 ? 1.573 11.263 11.223 1.00 87.69 83 ILE A N 1
ATOM 620 C CA . ILE A 1 83 ? 2.746 10.392 11.331 1.00 87.69 83 ILE A CA 1
ATOM 621 C C . ILE A 1 83 ? 3.688 10.655 10.163 1.00 87.69 83 ILE A C 1
ATOM 623 O O . ILE A 1 83 ? 3.267 10.709 9.005 1.00 87.69 83 ILE A O 1
ATOM 627 N N . ASN A 1 84 ? 4.980 10.726 10.463 1.00 89.19 84 ASN A N 1
ATOM 628 C CA . ASN A 1 84 ? 6.004 10.715 9.439 1.00 89.19 84 ASN A CA 1
ATOM 629 C C . ASN A 1 84 ? 6.168 9.300 8.853 1.00 89.19 84 ASN A C 1
ATOM 631 O O . ASN A 1 84 ? 6.620 8.374 9.527 1.00 89.19 84 ASN A O 1
ATOM 635 N N . VAL A 1 85 ? 5.819 9.126 7.576 1.00 88.62 85 VAL A N 1
ATOM 636 C CA . VAL A 1 85 ? 5.874 7.821 6.894 1.00 88.62 85 VAL A CA 1
ATOM 637 C C . VAL A 1 85 ? 7.300 7.260 6.839 1.00 88.62 85 VAL A C 1
ATOM 639 O O . VAL A 1 85 ? 7.466 6.044 6.902 1.00 88.62 85 VAL A O 1
ATOM 642 N N . SER A 1 86 ? 8.332 8.112 6.779 1.00 88.19 86 SER A N 1
ATOM 643 C CA . SER A 1 86 ? 9.729 7.652 6.748 1.00 88.19 86 SER A CA 1
ATOM 644 C C . SER A 1 86 ? 10.193 7.022 8.062 1.00 88.19 86 SER A C 1
ATOM 646 O O . SER A 1 86 ? 11.155 6.265 8.059 1.00 88.19 86 SER A O 1
ATOM 648 N N . GLU A 1 87 ? 9.539 7.352 9.176 1.00 88.38 87 GLU A N 1
ATOM 649 C CA . GLU A 1 87 ? 9.811 6.750 10.487 1.00 88.38 87 GLU A CA 1
ATOM 650 C C . GLU A 1 87 ? 9.003 5.465 10.694 1.00 88.38 87 GLU A C 1
ATOM 652 O O . GLU A 1 87 ? 9.449 4.556 11.389 1.00 88.38 87 GLU A O 1
ATOM 657 N N . LEU A 1 88 ? 7.823 5.376 10.070 1.00 91.56 88 LEU A N 1
ATOM 658 C CA . LEU A 1 88 ? 6.968 4.193 10.129 1.00 91.56 88 LEU A CA 1
ATOM 659 C C . LEU A 1 88 ? 7.508 3.040 9.270 1.00 91.56 88 LEU A C 1
ATOM 661 O O . LEU A 1 88 ? 7.441 1.881 9.679 1.00 91.56 88 LEU A O 1
ATOM 665 N N . LEU A 1 89 ? 7.988 3.337 8.058 1.00 94.50 89 LEU A N 1
ATOM 666 C CA . LEU A 1 89 ? 8.455 2.311 7.129 1.00 94.50 89 LEU A CA 1
ATOM 667 C C . LEU A 1 89 ? 9.885 1.861 7.466 1.00 94.50 89 LEU A C 1
ATOM 669 O O . LEU A 1 89 ? 10.766 2.697 7.666 1.00 94.50 89 LEU A O 1
ATOM 673 N N . PRO A 1 90 ? 10.160 0.545 7.480 1.00 95.12 90 PRO A N 1
ATOM 674 C CA . PRO A 1 90 ? 11.497 0.048 7.758 1.00 95.12 90 PRO A CA 1
ATOM 675 C C . PRO A 1 90 ? 12.454 0.357 6.604 1.00 95.12 90 PRO A C 1
ATOM 677 O O . PRO A 1 90 ? 12.091 0.311 5.427 1.00 95.12 90 PRO A O 1
ATOM 680 N N . HIS A 1 91 ? 13.724 0.584 6.941 1.00 95.44 91 HIS A N 1
ATOM 681 C CA . HIS A 1 91 ? 14.784 0.685 5.943 1.00 95.44 91 HIS A CA 1
ATOM 682 C C . HIS A 1 91 ? 14.902 -0.631 5.136 1.00 95.44 91 HIS A C 1
ATOM 684 O O . HIS A 1 91 ? 14.796 -1.709 5.731 1.00 95.44 91 HIS A O 1
ATOM 690 N N . PRO A 1 92 ? 15.200 -0.600 3.818 1.00 95.31 92 PRO A N 1
ATOM 691 C CA . PRO A 1 92 ? 15.297 -1.812 2.992 1.00 95.31 92 PRO A CA 1
ATOM 692 C C . PRO A 1 92 ? 16.244 -2.890 3.541 1.00 95.31 92 PRO A C 1
ATOM 694 O O . PRO A 1 92 ? 15.969 -4.083 3.431 1.00 95.31 92 PRO A O 1
ATOM 697 N N . SER A 1 93 ? 17.340 -2.485 4.192 1.00 96.50 93 SER A N 1
ATOM 698 C CA . SER A 1 93 ? 18.279 -3.424 4.828 1.00 96.50 93 SER A CA 1
ATOM 699 C C . SER A 1 93 ? 17.672 -4.193 6.004 1.00 96.50 93 SER A C 1
ATOM 701 O O . SER A 1 93 ? 18.086 -5.318 6.263 1.00 96.50 93 SER A O 1
ATOM 703 N N . THR A 1 94 ? 16.690 -3.620 6.705 1.00 96.62 94 THR A N 1
ATOM 704 C CA . THR A 1 94 ? 15.939 -4.327 7.748 1.00 96.62 94 THR A CA 1
ATOM 705 C C . THR A 1 94 ? 15.075 -5.407 7.123 1.00 96.62 94 THR A C 1
ATOM 707 O O . THR A 1 94 ? 15.134 -6.543 7.564 1.00 96.62 94 THR A O 1
ATOM 710 N N . ILE A 1 95 ? 14.366 -5.100 6.032 1.00 95.62 95 ILE A N 1
ATOM 711 C CA . ILE A 1 95 ? 13.575 -6.105 5.309 1.00 95.62 95 ILE A CA 1
ATOM 712 C C . ILE A 1 95 ? 14.478 -7.260 4.869 1.00 95.62 95 ILE A C 1
ATOM 714 O O . ILE A 1 95 ? 14.194 -8.404 5.193 1.00 95.62 95 ILE A O 1
ATOM 718 N N . SER A 1 96 ? 15.611 -6.962 4.221 1.00 95.56 96 SER A N 1
ATOM 719 C CA . SER A 1 96 ? 16.550 -7.980 3.728 1.00 95.56 96 SER A CA 1
ATOM 720 C C . SER A 1 96 ? 17.104 -8.909 4.813 1.00 95.56 96 SER A C 1
ATOM 722 O O . SER A 1 96 ? 17.469 -10.034 4.492 1.00 95.56 96 SER A O 1
ATOM 724 N N . ARG A 1 97 ? 17.216 -8.450 6.066 1.00 96.38 97 ARG A N 1
ATOM 725 C CA . ARG A 1 97 ? 17.703 -9.261 7.197 1.00 96.38 97 ARG A CA 1
ATOM 726 C C . ARG A 1 97 ? 16.610 -10.089 7.871 1.00 96.38 97 ARG A C 1
ATOM 728 O O . ARG A 1 97 ? 16.928 -10.942 8.688 1.00 96.38 97 ARG A O 1
ATOM 735 N N . ASN A 1 98 ? 15.352 -9.811 7.552 1.00 94.88 98 ASN A N 1
ATOM 736 C CA . ASN A 1 98 ? 14.171 -10.387 8.185 1.00 94.88 98 ASN A CA 1
ATOM 737 C C . ASN A 1 98 ? 13.312 -11.181 7.187 1.00 94.88 98 ASN A C 1
ATOM 739 O O . ASN A 1 98 ? 12.158 -11.484 7.481 1.00 94.88 98 ASN A O 1
ATOM 743 N N . VAL A 1 99 ? 13.856 -11.487 6.006 1.00 89.56 99 VAL A N 1
ATOM 744 C CA . VAL A 1 99 ? 13.271 -12.479 5.102 1.00 89.56 99 VAL A CA 1
ATOM 745 C C . VAL A 1 99 ? 13.634 -13.857 5.654 1.00 89.56 99 VAL A C 1
ATOM 747 O O . VAL A 1 99 ? 14.818 -14.189 5.708 1.00 89.56 99 VAL A O 1
ATOM 750 N N . GLU A 1 100 ? 12.627 -14.606 6.098 1.00 67.06 100 GLU A N 1
ATOM 751 C CA . GLU A 1 100 ? 12.735 -16.024 6.476 1.00 67.06 100 GLU A CA 1
ATOM 752 C C . GLU A 1 100 ? 12.447 -16.937 5.280 1.00 67.06 100 GLU A C 1
ATOM 754 O O . GLU A 1 100 ? 11.503 -16.628 4.512 1.00 67.06 100 GLU A O 1
#

Sequence (100 aa):
MTHHNCSKNKPVATTPSRQRAISSYCTQPSSSKECPLIQKRITEACVKYCAVDVRPFESVAGTGFQNLAKQLIYAGATLGTSINVSELLPHPSTISRNVE

Secondary structure (DSSP, 8-state):
---------------------GGGTS----S----HHHHHHHHHHHHHHHHHTT--GGGGGSHHHHHHHHHHHHHHHHH-S---HHHHSPPHHHHHHS--

pLDDT: mean 82.98, std 17.09, range [44.59, 98.44]